Protein AF-A0A0B1TB98-F1 (afdb_monomer)

pLDDT: mean 71.34, std 15.17, range [33.12, 87.88]

Nearest PDB structures (foldseek):
  4hkf-assembly1_A  TM=8.708E-01  e=8.684E-07  Danio rerio
  3vwe-assembly1_A  TM=8.967E-01  e=8.818E-06  Homo sapiens
  4yrh-assembly1_A  TM=8.098E-01  e=6.173E-06  Danio rerio
  4b5p-assembly1_A  TM=8.216E-01  e=3.460E-05  Homo sapiens
  9har-assembly1_EV  TM=3.490E-01  e=1.725E+00  ssRNA phage ESE017

Solvent-accessible surface area (backbone atoms only — not comparable to full-atom values): 6412 Å² total; per-residue (Å²): 140,77,82,84,84,70,91,69,54,73,66,57,46,50,54,51,36,54,51,24,46,51,48,14,58,76,69,72,44,99,57,50,93,52,44,56,72,61,42,76,77,40,87,45,49,61,46,78,43,68,48,76,40,77,92,77,73,43,77,44,79,48,31,41,34,43,34,32,73,40,83,42,82,42,66,52,99,84,67,50,79,42,84,45,80,44,82,44,76,52,75,44,77,53,70,81,79,79,81,79,83,133

Secondary structure (DSSP, 8-state):
-----S---HHHHHHHHHHHHHHHHHTT-SS-S--HHHHHTSSEEEEEEEEEETTTTEEEEEEEEEEEEEEEEEE-TT--EEEEEEEEEEEEE--STT----

Organism: Oesophagostomum dentatum (NCBI:txid61180)

Foldseek 3Di:
DDWDDDDDDVVVQVLVQVQQQVLCVVVVHPDRPDHVVVVNVAPKTKDWDWDQDPVVRDIGTFFIKIKHWDFDFDQDPVRDTDTDTDIDIDGDGNHVVPPPDD

Structure (mmCIF, N/CA/C/O backbone):
data_AF-A0A0B1TB98-F1
#
_entry.id   AF-A0A0B1TB98-F1
#
loop_
_atom_site.group_PDB
_atom_site.id
_atom_site.type_symbol
_atom_site.label_atom_id
_atom_site.label_alt_id
_atom_site.label_comp_id
_atom_site.label_asym_id
_atom_site.label_entity_id
_atom_site.label_seq_id
_atom_site.pdbx_PDB_ins_code
_atom_site.Cartn_x
_atom_site.Cartn_y
_atom_site.Cartn_z
_atom_site.occupancy
_atom_site.B_iso_or_equiv
_atom_site.auth_seq_id
_atom_site.auth_comp_id
_atom_site.auth_asym_id
_atom_site.auth_atom_id
_atom_site.pdbx_PDB_model_num
ATOM 1 N N . MET A 1 1 ? -4.289 9.482 -12.398 1.00 37.66 1 MET A N 1
ATOM 2 C CA . MET A 1 1 ? -4.330 8.604 -11.206 1.00 37.66 1 MET A CA 1
ATOM 3 C C . MET A 1 1 ? -5.202 7.403 -11.545 1.00 37.66 1 MET A C 1
ATOM 5 O O . MET A 1 1 ? -6.385 7.596 -11.786 1.00 37.66 1 MET A O 1
ATOM 9 N N . SER A 1 2 ? -4.629 6.207 -11.668 1.00 38.66 2 SER A N 1
ATOM 10 C CA . SER A 1 2 ? -5.335 4.985 -12.084 1.00 38.66 2 SER A CA 1
ATOM 11 C C . SER A 1 2 ? -5.511 4.035 -10.895 1.00 38.66 2 SER A C 1
ATOM 13 O O . SER A 1 2 ? -4.554 3.734 -10.189 1.00 38.66 2 SER A O 1
ATOM 15 N N . SER A 1 3 ? -6.746 3.584 -10.657 1.00 42.81 3 SER A N 1
ATOM 16 C CA . SER A 1 3 ? -7.048 2.543 -9.668 1.00 42.81 3 SER A CA 1
ATOM 17 C C . SER A 1 3 ? -6.708 1.177 -10.270 1.00 42.81 3 SER A C 1
ATOM 19 O O . SER A 1 3 ? -7.225 0.820 -11.328 1.00 42.81 3 SER A O 1
ATOM 21 N N . LEU A 1 4 ? -5.803 0.433 -9.633 1.00 53.88 4 LEU A N 1
ATOM 22 C CA . LEU A 1 4 ? -5.331 -0.871 -10.102 1.00 53.88 4 LEU A CA 1
ATOM 23 C C . LEU A 1 4 ? -6.259 -1.983 -9.584 1.00 53.88 4 LEU A C 1
ATOM 25 O O . LEU A 1 4 ? -6.062 -2.499 -8.488 1.00 53.88 4 LEU A O 1
ATOM 29 N N . ARG A 1 5 ? -7.273 -2.364 -10.370 1.00 48.69 5 ARG A N 1
ATOM 30 C CA . ARG A 1 5 ? -8.054 -3.599 -10.165 1.00 48.69 5 ARG A CA 1
ATOM 31 C C . ARG A 1 5 ? -7.879 -4.513 -11.380 1.00 48.69 5 ARG A C 1
ATOM 33 O O . ARG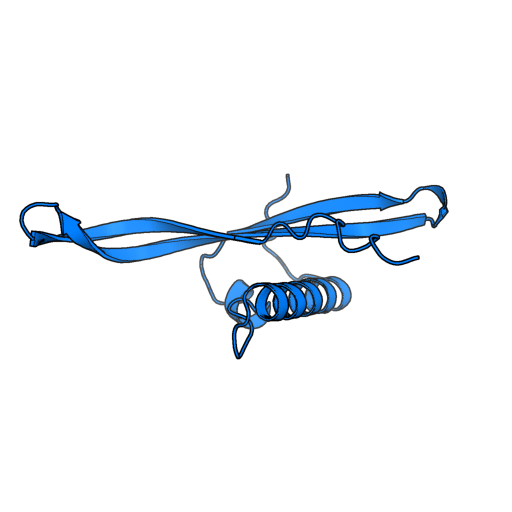 A 1 5 ? -8.498 -4.287 -12.412 1.00 48.69 5 ARG A O 1
ATOM 40 N N . GLY A 1 6 ? -7.029 -5.533 -11.259 1.00 50.59 6 GLY A N 1
ATOM 41 C CA . GLY A 1 6 ? -6.814 -6.559 -12.290 1.00 50.59 6 GLY A CA 1
ATOM 42 C C . GLY A 1 6 ? -5.354 -7.007 -12.394 1.00 50.59 6 GLY A C 1
ATOM 43 O O . GLY A 1 6 ? -4.461 -6.194 -12.186 1.00 50.59 6 GLY A O 1
ATOM 44 N N . HIS A 1 7 ? -5.149 -8.304 -12.674 1.00 55.59 7 HIS A N 1
ATOM 45 C CA . HIS A 1 7 ? -3.875 -9.034 -12.825 1.00 55.59 7 HIS A CA 1
ATOM 46 C C . HIS A 1 7 ? -2.661 -8.139 -13.141 1.00 55.59 7 HIS A C 1
ATOM 48 O O . HIS A 1 7 ? -2.351 -7.860 -14.298 1.00 55.59 7 HIS A O 1
ATOM 54 N N . LEU A 1 8 ? -1.971 -7.691 -12.088 1.00 61.66 8 LEU A N 1
ATOM 55 C CA . LEU A 1 8 ? -0.728 -6.935 -12.207 1.00 61.66 8 LEU A CA 1
ATOM 56 C C . LEU A 1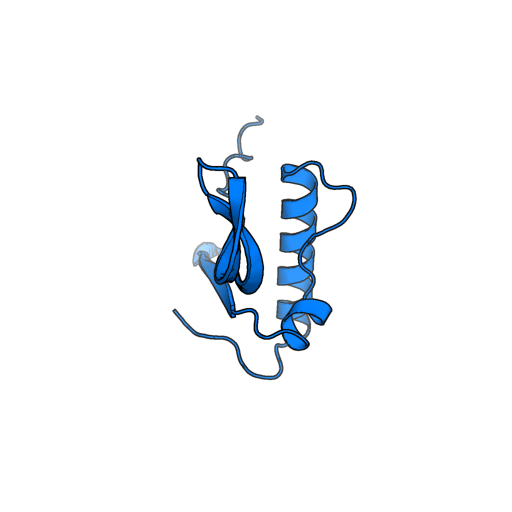 8 ? 0.377 -7.857 -12.740 1.00 61.66 8 LEU A C 1
ATOM 58 O O . LEU A 1 8 ? 0.421 -9.046 -12.419 1.00 61.66 8 LEU A O 1
ATOM 62 N N . SER A 1 9 ? 1.287 -7.322 -13.555 1.00 70.75 9 SER A N 1
ATOM 63 C CA . SER A 1 9 ? 2.437 -8.102 -14.013 1.00 70.75 9 SER A CA 1
ATOM 64 C C . SER A 1 9 ? 3.336 -8.463 -12.817 1.00 70.75 9 SER A C 1
ATOM 66 O O . SER A 1 9 ? 3.428 -7.682 -11.864 1.00 70.75 9 SER A O 1
ATOM 68 N N . PRO A 1 10 ? 4.039 -9.609 -12.842 1.00 77.31 10 PRO A N 1
ATOM 69 C CA . PRO A 1 10 ? 4.917 -10.029 -11.742 1.00 77.31 10 PRO A CA 1
ATOM 70 C C . PRO A 1 10 ? 6.001 -8.990 -11.403 1.00 77.31 10 PRO A C 1
ATOM 72 O O . PRO A 1 10 ? 6.462 -8.912 -10.267 1.00 77.31 10 PRO A O 1
ATOM 75 N N . VAL A 1 11 ? 6.363 -8.138 -12.367 1.00 79.62 11 VAL A N 1
ATOM 76 C CA . VAL A 1 11 ? 7.285 -7.010 -12.173 1.00 79.62 11 VAL A CA 1
ATOM 77 C C . VAL A 1 11 ? 6.692 -5.952 -11.241 1.00 79.62 11 VAL A C 1
ATOM 79 O O . VAL A 1 11 ? 7.385 -5.458 -10.354 1.00 79.62 11 VAL A O 1
ATOM 82 N N . VAL A 1 12 ? 5.406 -5.625 -11.400 1.00 77.69 12 VAL A N 1
ATOM 83 C CA . VAL A 1 12 ? 4.726 -4.632 -10.554 1.00 77.69 12 VAL A CA 1
ATOM 84 C C . VAL A 1 12 ? 4.513 -5.172 -9.141 1.00 77.69 12 VAL A C 1
ATOM 86 O O . VAL A 1 12 ? 4.725 -4.435 -8.181 1.00 77.69 12 VAL A O 1
ATOM 89 N N . TYR A 1 13 ? 4.182 -6.462 -9.006 1.00 81.31 13 TYR A N 1
ATOM 90 C CA . TYR A 1 13 ? 4.107 -7.134 -7.703 1.00 81.31 13 TYR A CA 1
ATOM 91 C C . TYR A 1 13 ? 5.408 -6.977 -6.917 1.00 81.31 13 TYR A C 1
ATOM 93 O O . TYR A 1 13 ? 5.401 -6.482 -5.790 1.00 81.31 13 TYR A O 1
ATOM 101 N N . LYS A 1 14 ? 6.529 -7.329 -7.556 1.00 82.81 14 LYS A N 1
ATOM 102 C CA . LYS A 1 14 ? 7.853 -7.235 -6.946 1.00 82.81 14 LYS A CA 1
ATOM 103 C C . LYS A 1 14 ? 8.209 -5.794 -6.573 1.00 82.81 14 LYS A C 1
ATOM 105 O O . LYS A 1 14 ? 8.665 -5.554 -5.464 1.00 82.81 14 LYS A O 1
ATOM 110 N N . ALA A 1 15 ? 7.955 -4.832 -7.462 1.00 82.94 15 ALA A N 1
ATOM 111 C CA . ALA A 1 15 ? 8.263 -3.426 -7.205 1.00 82.94 15 ALA A CA 1
ATOM 112 C C . ALA A 1 15 ? 7.504 -2.862 -5.990 1.00 82.94 15 ALA A C 1
ATOM 114 O O . ALA A 1 15 ? 8.069 -2.103 -5.204 1.00 82.94 15 ALA A O 1
ATOM 115 N N . ILE A 1 16 ? 6.233 -3.236 -5.817 1.00 81.12 16 ILE A N 1
ATOM 116 C CA . ILE A 1 16 ? 5.439 -2.820 -4.655 1.00 81.12 16 ILE A CA 1
ATOM 117 C C . ILE A 1 16 ? 5.948 -3.499 -3.376 1.00 81.12 16 ILE A C 1
ATOM 119 O O . ILE A 1 16 ? 6.035 -2.831 -2.347 1.00 81.12 16 ILE A O 1
ATOM 123 N N . ASP A 1 17 ? 6.304 -4.786 -3.419 1.00 84.50 17 ASP A N 1
ATOM 124 C CA . ASP A 1 17 ? 6.847 -5.491 -2.250 1.00 84.50 17 ASP A CA 1
ATOM 125 C C . ASP A 1 17 ? 8.218 -4.932 -1.831 1.00 84.50 17 ASP A C 1
ATOM 127 O O . ASP A 1 17 ? 8.460 -4.719 -0.642 1.00 84.50 17 ASP A O 1
ATOM 131 N N . ASP A 1 18 ? 9.087 -4.603 -2.791 1.00 84.75 18 ASP A N 1
ATOM 132 C CA . ASP A 1 18 ? 10.366 -3.930 -2.538 1.00 84.75 18 ASP A CA 1
ATOM 133 C C . ASP A 1 18 ? 10.137 -2.563 -1.867 1.00 84.75 18 ASP A C 1
ATOM 135 O O . ASP A 1 18 ? 10.757 -2.242 -0.849 1.00 84.75 18 ASP A O 1
ATOM 139 N N . LEU A 1 19 ? 9.176 -1.782 -2.371 1.00 81.69 19 LEU A N 1
ATOM 140 C CA . LEU A 1 19 ? 8.807 -0.491 -1.792 1.00 81.69 19 LEU A CA 1
ATOM 141 C C . LEU A 1 19 ? 8.195 -0.635 -0.390 1.00 81.69 19 LEU A C 1
ATOM 143 O O . LEU A 1 19 ? 8.448 0.181 0.501 1.00 81.69 19 LEU A O 1
ATOM 147 N N . ALA A 1 20 ? 7.417 -1.690 -0.161 1.00 81.25 20 ALA A N 1
ATOM 148 C CA . ALA A 1 20 ? 6.854 -1.983 1.144 1.00 81.25 20 ALA A CA 1
ATOM 149 C C . ALA A 1 20 ? 7.929 -2.412 2.155 1.00 81.25 20 ALA A C 1
ATOM 151 O O . ALA A 1 20 ? 7.893 -1.974 3.307 1.00 81.25 20 ALA A O 1
ATOM 152 N N . ASN A 1 21 ? 8.929 -3.183 1.733 1.00 83.88 21 ASN A N 1
ATOM 153 C CA . ASN A 1 21 ? 10.085 -3.515 2.563 1.00 83.88 21 ASN A CA 1
ATOM 154 C C . ASN A 1 21 ? 10.895 -2.268 2.932 1.00 83.88 21 ASN A C 1
ATOM 156 O O . ASN A 1 21 ? 11.215 -2.078 4.107 1.00 83.88 21 ASN A O 1
ATOM 160 N N . LEU A 1 22 ? 11.153 -1.377 1.970 1.00 83.00 22 LEU A N 1
ATOM 161 C CA . LEU A 1 22 ? 11.802 -0.089 2.237 1.00 83.00 22 LEU A CA 1
ATOM 162 C C . LEU A 1 22 ? 10.993 0.746 3.238 1.00 83.00 22 LEU A C 1
ATOM 164 O O . LEU A 1 22 ? 11.550 1.270 4.201 1.00 83.00 22 LEU A O 1
ATOM 168 N N . SER A 1 23 ? 9.665 0.797 3.083 1.00 79.50 23 SER A N 1
ATOM 169 C CA . SER A 1 23 ? 8.793 1.500 4.032 1.00 79.50 23 SER A CA 1
ATOM 170 C C . SER A 1 23 ? 8.877 0.933 5.452 1.00 79.50 23 SER A C 1
ATOM 172 O O . SER A 1 23 ? 8.894 1.691 6.421 1.00 79.50 23 SER A O 1
ATOM 174 N N . ALA A 1 24 ? 8.974 -0.394 5.583 1.00 82.31 24 ALA A N 1
ATOM 175 C CA . ALA A 1 24 ? 9.111 -1.069 6.867 1.00 82.31 24 ALA A CA 1
ATOM 176 C C . ALA A 1 24 ? 10.424 -0.686 7.553 1.00 82.31 24 ALA A C 1
ATOM 178 O O . ALA A 1 24 ? 10.420 -0.367 8.739 1.00 82.31 24 ALA A O 1
ATOM 179 N N . GLN A 1 25 ? 11.521 -0.659 6.791 1.00 82.38 25 GLN A N 1
ATOM 180 C CA . GLN A 1 25 ? 12.838 -0.261 7.286 1.00 82.38 25 GLN A CA 1
ATOM 181 C C . GLN A 1 25 ? 12.846 1.201 7.742 1.00 82.38 25 GLN A C 1
ATOM 183 O O . GLN A 1 25 ? 13.299 1.486 8.849 1.00 82.38 25 GLN A O 1
ATOM 188 N N . CYS A 1 26 ? 12.282 2.120 6.949 1.00 79.44 26 CYS A N 1
ATOM 189 C CA . CYS A 1 26 ? 12.180 3.535 7.319 1.00 79.44 26 CYS A CA 1
ATOM 190 C C . CYS A 1 26 ? 11.365 3.754 8.602 1.00 79.44 26 CYS A C 1
ATOM 192 O O . CYS A 1 26 ? 11.726 4.593 9.421 1.00 79.44 26 CYS A O 1
ATOM 194 N N . MET A 1 27 ? 10.290 2.985 8.796 1.00 78.00 27 MET A N 1
ATOM 195 C CA . MET A 1 27 ? 9.453 3.042 10.000 1.00 78.00 27 MET A CA 1
ATOM 196 C C . MET A 1 27 ? 9.976 2.169 11.156 1.00 78.00 27 MET A C 1
ATOM 198 O O . MET A 1 27 ? 9.306 2.065 12.181 1.00 78.00 27 MET A O 1
ATOM 202 N N . GLN A 1 28 ? 11.143 1.526 11.003 1.00 81.81 28 GLN A N 1
ATOM 203 C CA . GLN A 1 28 ? 11.741 0.602 11.980 1.00 81.81 28 GLN A CA 1
ATOM 204 C C . GLN A 1 28 ? 10.799 -0.537 12.411 1.00 81.81 28 GLN A C 1
ATOM 206 O O . GLN A 1 28 ? 10.790 -0.992 13.556 1.00 81.81 28 GLN A O 1
ATOM 211 N N . LEU A 1 29 ? 9.986 -1.017 11.474 1.00 76.69 29 LEU A N 1
ATOM 212 C CA . LEU A 1 29 ? 9.062 -2.120 11.692 1.00 76.69 29 LEU A CA 1
ATOM 213 C C . LEU A 1 29 ? 9.763 -3.454 11.433 1.00 76.69 29 LEU A C 1
ATOM 215 O O . LEU A 1 29 ? 10.526 -3.600 10.484 1.00 76.69 29 LEU A O 1
ATOM 219 N N . ARG A 1 30 ? 9.454 -4.467 12.251 1.00 78.81 30 ARG A N 1
ATOM 220 C CA . ARG A 1 30 ? 10.043 -5.817 12.122 1.00 78.81 30 ARG A CA 1
ATOM 221 C C . ARG A 1 30 ? 9.611 -6.555 10.850 1.00 78.81 30 ARG A C 1
ATOM 223 O O . ARG A 1 30 ? 10.241 -7.534 10.474 1.00 78.81 30 ARG A O 1
ATOM 230 N N . ALA A 1 31 ? 8.512 -6.125 10.236 1.00 77.94 31 ALA A N 1
ATOM 231 C CA . ALA A 1 31 ? 7.958 -6.694 9.017 1.00 77.94 31 ALA A CA 1
ATOM 232 C C . ALA A 1 31 ? 7.166 -5.620 8.253 1.00 77.94 31 ALA A C 1
ATOM 234 O O . ALA A 1 31 ? 6.618 -4.704 8.882 1.00 77.94 31 ALA A O 1
ATOM 235 N N . PRO A 1 32 ? 7.059 -5.722 6.919 1.00 75.25 32 PRO A N 1
ATOM 236 C CA . PRO A 1 32 ? 6.263 -4.794 6.131 1.00 75.25 32 PRO A CA 1
ATOM 237 C C . PRO A 1 32 ? 4.773 -4.894 6.476 1.00 75.25 32 PRO A C 1
ATOM 239 O O . PRO A 1 32 ? 4.179 -5.971 6.524 1.00 75.25 32 PRO A O 1
ATOM 242 N N . LEU A 1 33 ? 4.143 -3.737 6.703 1.00 69.56 33 LEU A N 1
ATOM 243 C CA . LEU A 1 33 ? 2.696 -3.637 6.958 1.00 69.56 33 LEU A CA 1
ATOM 244 C C . LEU A 1 33 ? 1.855 -3.839 5.693 1.00 69.56 33 LEU A C 1
ATOM 246 O O . LEU A 1 33 ? 0.627 -3.960 5.765 1.00 69.56 33 LEU A O 1
ATOM 250 N N . THR A 1 34 ? 2.498 -3.802 4.533 1.00 67.12 34 THR A N 1
ATOM 251 C CA . THR A 1 34 ? 1.883 -3.929 3.217 1.00 67.12 34 THR A CA 1
ATOM 252 C C . THR A 1 34 ? 2.635 -5.010 2.459 1.00 67.12 34 THR A C 1
ATOM 254 O O . THR A 1 34 ? 3.855 -5.006 2.442 1.00 67.12 34 THR A O 1
ATOM 257 N N . CYS A 1 35 ? 1.914 -5.932 1.843 1.00 69.69 35 CYS A N 1
ATOM 258 C CA . CYS A 1 35 ? 2.448 -6.815 0.816 1.00 69.69 35 CYS A CA 1
ATOM 259 C C . CYS A 1 35 ? 1.377 -6.954 -0.259 1.00 69.69 35 CYS A C 1
ATOM 261 O O . CYS A 1 35 ? 0.179 -6.852 0.043 1.00 69.69 35 CYS A O 1
ATOM 263 N N . CYS A 1 36 ? 1.799 -7.154 -1.501 1.00 68.31 36 CYS A N 1
ATOM 264 C CA . CYS A 1 36 ? 0.891 -7.270 -2.633 1.00 68.31 36 CYS A CA 1
ATOM 265 C C . CYS A 1 36 ? -0.176 -8.345 -2.427 1.00 68.31 36 CYS A C 1
ATOM 267 O O . CYS A 1 36 ? -1.344 -8.116 -2.720 1.00 68.31 36 CYS A O 1
ATOM 269 N N . GLU A 1 37 ? 0.196 -9.486 -1.854 1.00 65.19 37 GLU A N 1
ATOM 270 C CA . GLU A 1 37 ? -0.726 -10.590 -1.580 1.00 65.19 37 GLU A CA 1
ATOM 271 C C . GLU A 1 37 ? -1.869 -10.178 -0.635 1.00 65.19 37 GLU A C 1
ATOM 273 O O . GLU A 1 37 ? -3.041 -10.455 -0.894 1.00 65.19 37 GLU A O 1
ATOM 278 N N . ARG A 1 38 ? -1.557 -9.423 0.429 1.00 67.06 38 ARG A N 1
ATOM 279 C CA . ARG A 1 38 ? -2.585 -8.862 1.321 1.00 67.06 38 ARG A CA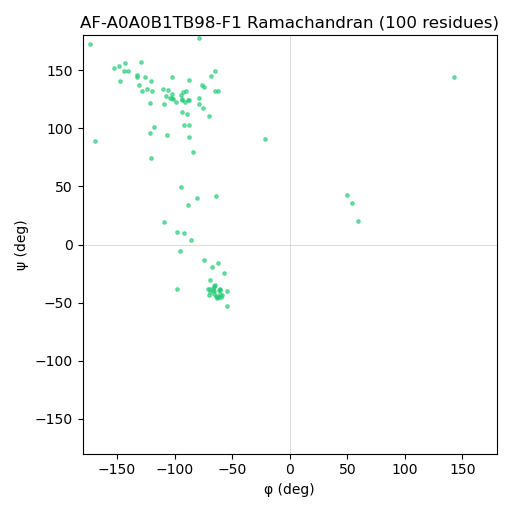 1
ATOM 280 C C . ARG A 1 38 ? -3.405 -7.777 0.637 1.00 67.06 38 ARG A C 1
ATOM 282 O O . ARG A 1 38 ? -4.565 -7.596 0.988 1.00 67.06 38 ARG A O 1
ATOM 289 N N . LEU A 1 39 ? -2.815 -7.047 -0.304 1.00 68.88 39 LEU A N 1
ATOM 290 C CA . LEU A 1 39 ? -3.482 -5.976 -1.033 1.00 68.88 39 LEU A CA 1
ATOM 291 C C . LEU A 1 39 ? -4.543 -6.520 -2.000 1.00 68.88 39 LEU A C 1
ATOM 293 O O . LEU A 1 39 ? -5.648 -5.998 -2.034 1.00 68.88 39 LEU A O 1
ATOM 297 N N . VAL A 1 40 ? -4.233 -7.596 -2.727 1.00 67.81 40 VAL A N 1
ATOM 298 C CA . VAL A 1 40 ? -5.168 -8.254 -3.660 1.00 67.81 40 VAL A CA 1
ATOM 299 C C . VAL A 1 40 ? -6.366 -8.855 -2.923 1.00 67.81 40 VAL A C 1
ATOM 301 O O . VAL A 1 40 ? -7.484 -8.821 -3.429 1.00 67.81 40 VAL A O 1
ATOM 304 N N . ASN A 1 41 ? -6.141 -9.358 -1.707 1.00 67.69 41 ASN A N 1
ATOM 305 C CA . ASN A 1 41 ? -7.167 -10.001 -0.885 1.00 67.69 41 ASN A CA 1
ATOM 306 C C . ASN A 1 41 ? -7.894 -9.041 0.074 1.00 67.69 41 ASN A C 1
ATOM 308 O O . ASN A 1 41 ? -8.626 -9.497 0.952 1.00 67.69 41 ASN A O 1
ATOM 312 N N . SER A 1 42 ? -7.699 -7.725 -0.047 1.00 69.69 42 SER A N 1
ATOM 313 C CA . SER A 1 42 ? -8.355 -6.730 0.811 1.00 69.69 42 SER A CA 1
ATOM 314 C C . SER A 1 42 ? -9.029 -5.632 -0.003 1.00 69.69 42 SER A C 1
ATOM 316 O O . SER A 1 42 ? -8.632 -5.334 -1.124 1.00 69.69 42 SER A O 1
ATOM 318 N N . ASP A 1 43 ? -10.027 -4.966 0.584 1.00 72.56 43 ASP A N 1
ATOM 319 C CA . ASP A 1 43 ? -10.678 -3.795 -0.025 1.00 72.56 43 ASP A CA 1
ATOM 320 C C . ASP A 1 43 ? -9.846 -2.513 0.193 1.00 72.56 43 ASP A C 1
ATOM 322 O O . ASP A 1 43 ? -10.330 -1.440 0.560 1.00 72.56 43 ASP A O 1
ATOM 326 N N . HIS A 1 44 ? -8.527 -2.658 0.073 1.00 77.06 44 HIS A N 1
ATOM 327 C CA . HIS A 1 44 ? -7.568 -1.576 0.194 1.00 77.06 44 HIS A CA 1
ATOM 328 C C . HIS A 1 44 ? -7.278 -1.000 -1.190 1.00 77.06 44 HIS A C 1
ATOM 330 O O . HIS A 1 44 ? -6.972 -1.715 -2.137 1.00 77.06 44 HIS A O 1
ATOM 336 N N . THR A 1 45 ? -7.341 0.322 -1.304 1.00 80.19 45 THR A N 1
ATOM 337 C CA . THR A 1 45 ? -6.932 1.042 -2.508 1.00 80.19 45 THR A CA 1
ATOM 338 C C . THR A 1 45 ? -5.482 1.479 -2.361 1.00 80.19 45 THR A C 1
ATOM 340 O O . THR A 1 45 ? -5.120 2.148 -1.391 1.00 80.19 45 THR A O 1
ATOM 343 N N . LEU A 1 46 ? -4.651 1.104 -3.331 1.00 78.81 46 LEU A N 1
ATOM 344 C CA . LEU A 1 46 ? -3.263 1.536 -3.417 1.00 78.81 46 LEU A CA 1
ATOM 345 C C . LEU A 1 46 ? -3.133 2.650 -4.450 1.00 78.81 46 LEU A C 1
ATOM 347 O O . LEU A 1 46 ? -3.505 2.483 -5.611 1.00 78.81 46 LEU A O 1
ATOM 351 N N . TYR A 1 47 ? -2.569 3.770 -4.026 1.00 81.94 47 TYR A N 1
ATOM 352 C CA . TYR A 1 47 ? -2.172 4.862 -4.900 1.00 81.94 47 TYR A CA 1
ATOM 353 C C . TYR A 1 47 ? -0.663 4.802 -5.090 1.00 81.94 47 TYR A C 1
ATOM 355 O O . TYR A 1 47 ? 0.074 4.729 -4.109 1.00 81.94 47 TYR A O 1
ATOM 363 N N . LEU A 1 48 ? -0.212 4.838 -6.341 1.00 81.81 48 LEU A N 1
ATOM 364 C CA . LEU A 1 48 ? 1.203 4.819 -6.698 1.00 81.81 48 LEU A CA 1
ATOM 365 C C . LEU A 1 48 ? 1.615 6.180 -7.253 1.00 81.81 48 LEU A C 1
ATOM 367 O O . LEU A 1 48 ? 0.932 6.731 -8.118 1.00 81.81 48 LEU A O 1
ATOM 371 N N . SER A 1 49 ? 2.747 6.684 -6.773 1.00 83.62 49 SER A N 1
ATOM 372 C CA . SER A 1 49 ? 3.454 7.810 -7.374 1.00 83.62 49 SER A CA 1
ATOM 373 C C . SER A 1 49 ? 4.662 7.273 -8.128 1.00 83.62 49 SER A C 1
ATOM 375 O O . SER A 1 49 ? 5.463 6.522 -7.565 1.00 83.62 49 SER A O 1
ATOM 377 N N . TRP A 1 50 ? 4.779 7.626 -9.401 1.00 83.88 50 TRP A N 1
ATOM 378 C CA . TRP A 1 50 ? 5.861 7.199 -10.279 1.00 83.88 50 TRP A CA 1
ATOM 379 C C . TRP A 1 50 ? 6.247 8.339 -11.217 1.00 83.88 50 TRP A C 1
ATOM 381 O O . TRP A 1 50 ? 5.444 9.231 -11.485 1.00 83.88 50 TRP A O 1
ATOM 391 N N . GLU A 1 51 ? 7.475 8.287 -11.707 1.00 86.06 51 GLU A N 1
ATOM 392 C CA . GLU A 1 51 ? 8.055 9.244 -12.643 1.00 86.06 51 GLU A CA 1
ATOM 393 C C . GLU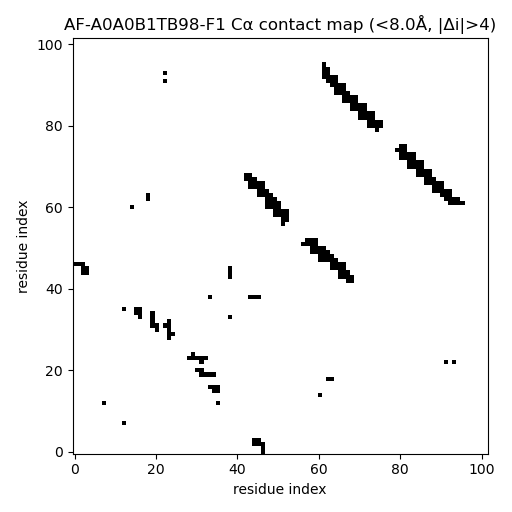 A 1 51 ? 8.740 8.483 -13.775 1.00 86.06 51 GLU A C 1
ATOM 395 O O . GLU A 1 51 ? 9.302 7.407 -13.561 1.00 86.06 51 GLU A O 1
ATOM 400 N N . TYR A 1 52 ? 8.667 9.019 -14.989 1.00 85.94 52 TYR A N 1
ATOM 401 C CA . TYR A 1 52 ? 9.379 8.472 -16.136 1.00 85.94 52 TYR A CA 1
ATOM 402 C C . TYR A 1 52 ? 10.729 9.173 -16.287 1.00 85.94 52 TYR A C 1
ATOM 404 O O . TYR A 1 52 ? 10.783 10.394 -16.390 1.00 85.94 52 TYR A O 1
ATOM 412 N N . ASP A 1 53 ? 11.809 8.399 -16.296 1.00 85.88 53 ASP A N 1
ATOM 413 C CA . ASP A 1 53 ? 13.164 8.874 -16.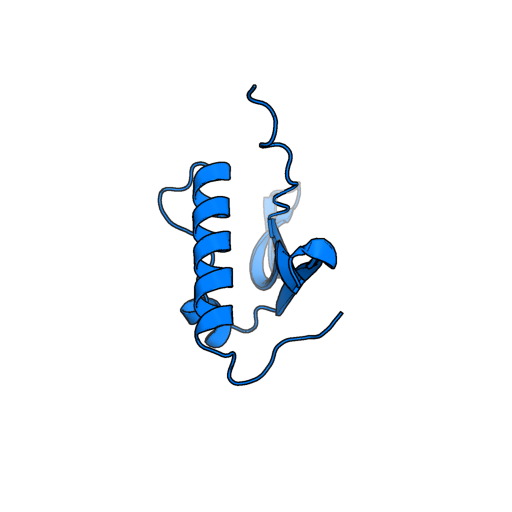560 1.00 85.88 53 ASP A CA 1
ATOM 414 C C . ASP A 1 53 ? 13.438 8.730 -18.066 1.00 85.88 53 ASP A C 1
ATOM 416 O O . ASP A 1 53 ? 13.637 7.616 -18.565 1.00 85.88 53 ASP A O 1
ATOM 420 N N . GLU A 1 54 ? 13.382 9.850 -18.795 1.00 87.62 54 GLU A N 1
ATOM 421 C CA . GLU A 1 54 ? 13.546 9.889 -20.256 1.00 87.62 54 GLU A CA 1
ATOM 422 C C . GLU A 1 54 ? 14.956 9.480 -20.701 1.00 87.62 54 GLU A C 1
ATOM 424 O O . GLU A 1 54 ? 15.108 8.786 -21.707 1.00 87.62 54 GLU A O 1
ATOM 429 N N . GLU A 1 55 ? 15.986 9.840 -19.931 1.00 86.50 55 GLU A N 1
ATOM 430 C CA . GLU A 1 55 ? 17.382 9.527 -20.253 1.00 86.50 55 GLU A CA 1
ATOM 431 C C . GLU A 1 55 ? 17.649 8.022 -20.179 1.00 86.50 55 GLU A C 1
ATOM 433 O O . GLU A 1 55 ? 18.357 7.454 -21.013 1.00 86.50 55 GLU A O 1
ATOM 438 N N . LYS A 1 56 ? 17.061 7.356 -19.183 1.00 83.81 56 LYS A N 1
ATOM 439 C CA . LYS A 1 56 ? 17.243 5.917 -18.955 1.00 83.81 56 LYS A CA 1
ATOM 440 C C . LYS A 1 56 ? 16.145 5.059 -19.580 1.00 83.81 56 LYS A C 1
ATOM 442 O O . LYS A 1 56 ? 16.266 3.838 -19.545 1.00 83.81 56 LYS A O 1
ATOM 447 N N . ASN A 1 57 ? 15.106 5.671 -20.154 1.00 86.94 57 ASN A N 1
ATOM 448 C CA . ASN A 1 57 ? 13.902 5.007 -20.667 1.00 86.94 57 ASN A CA 1
ATOM 449 C C . ASN A 1 57 ? 13.278 4.022 -19.660 1.00 86.94 57 ASN A C 1
ATOM 451 O O . ASN A 1 57 ? 12.887 2.904 -20.005 1.00 86.94 57 ASN A O 1
ATOM 455 N N . VAL A 1 58 ? 13.200 4.421 -18.386 1.00 83.62 58 VAL A N 1
ATOM 456 C CA . VAL A 1 58 ? 12.637 3.589 -17.310 1.00 83.62 58 VAL A CA 1
ATOM 457 C C . VAL A 1 58 ? 11.648 4.371 -16.457 1.00 83.62 58 VAL A C 1
ATOM 459 O O . VAL A 1 58 ? 11.827 5.552 -16.185 1.00 83.62 58 VAL A O 1
ATOM 462 N N . SER A 1 59 ? 10.607 3.691 -15.976 1.00 81.94 59 SER A N 1
ATOM 463 C CA . SER A 1 59 ? 9.686 4.252 -14.981 1.00 81.94 59 SER A CA 1
ATOM 464 C C . SER A 1 59 ? 10.198 3.961 -13.572 1.00 81.94 59 SER A C 1
ATOM 466 O O . SER A 1 59 ? 10.417 2.802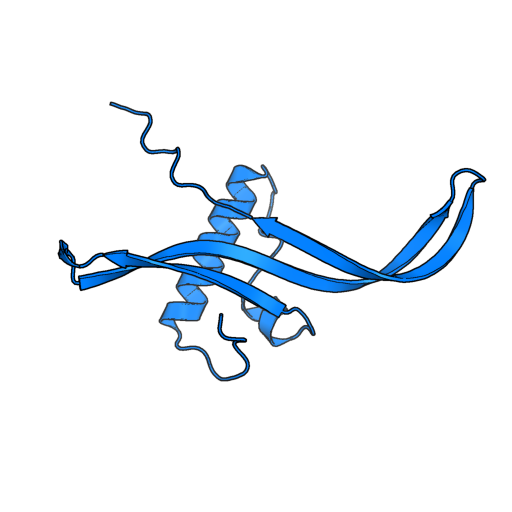 -13.215 1.00 81.94 59 SER A O 1
ATOM 468 N N . ARG A 1 60 ? 10.373 5.001 -12.759 1.00 81.19 60 ARG A N 1
ATOM 469 C CA . ARG A 1 60 ? 10.792 4.916 -11.360 1.00 81.19 60 ARG A CA 1
ATOM 470 C C . ARG A 1 60 ? 9.590 5.098 -10.442 1.00 81.19 60 ARG A C 1
ATOM 472 O O . ARG A 1 60 ? 8.880 6.096 -10.515 1.00 81.19 60 ARG A O 1
ATOM 479 N N . LEU A 1 61 ? 9.384 4.148 -9.538 1.00 80.69 61 LEU A N 1
ATOM 480 C CA . LEU A 1 61 ? 8.379 4.256 -8.485 1.00 80.69 61 LEU A CA 1
ATOM 481 C C . LEU A 1 61 ? 8.930 5.146 -7.359 1.00 80.69 61 LEU A C 1
ATOM 483 O O . LEU A 1 61 ? 10.022 4.891 -6.856 1.00 80.69 61 LEU A O 1
ATOM 487 N N . ILE A 1 62 ? 8.198 6.195 -6.984 1.00 82.56 62 ILE A N 1
ATOM 488 C CA . ILE A 1 62 ? 8.621 7.174 -5.968 1.00 82.56 62 ILE A CA 1
ATOM 489 C C . ILE A 1 62 ? 7.993 6.854 -4.612 1.00 82.56 62 ILE A C 1
ATOM 491 O O . ILE A 1 62 ? 8.627 6.993 -3.574 1.00 82.56 62 ILE A O 1
ATOM 495 N N . GLY A 1 63 ? 6.737 6.419 -4.585 1.00 78.44 63 GLY A N 1
ATOM 496 C CA . GLY A 1 63 ? 6.050 6.199 -3.318 1.00 78.44 63 GLY A CA 1
ATOM 497 C C . GLY A 1 63 ? 4.684 5.567 -3.482 1.00 78.44 63 GLY A C 1
ATOM 498 O O . GLY A 1 63 ? 4.178 5.419 -4.599 1.00 78.44 63 GLY A O 1
ATOM 499 N N . TYR A 1 64 ? 4.079 5.210 -2.350 1.00 80.88 64 TYR A N 1
ATOM 500 C CA . TYR A 1 64 ? 2.742 4.640 -2.339 1.00 80.88 64 TYR A CA 1
ATOM 501 C C . TYR A 1 64 ? 1.913 5.094 -1.137 1.00 80.88 64 TYR A C 1
ATOM 503 O O . TYR A 1 64 ? 2.414 5.321 -0.036 1.00 80.88 64 TYR A O 1
ATOM 511 N N . ALA A 1 65 ? 0.603 5.178 -1.341 1.00 81.25 65 ALA A N 1
ATOM 512 C CA . ALA A 1 65 ? -0.363 5.375 -0.273 1.00 81.25 65 ALA A CA 1
ATOM 513 C C . ALA A 1 65 ? -1.344 4.208 -0.268 1.00 81.25 65 ALA A C 1
ATOM 515 O O . ALA A 1 65 ? -2.018 3.954 -1.267 1.00 81.25 65 ALA A O 1
ATOM 516 N N . LYS A 1 66 ? -1.436 3.500 0.858 1.00 79.94 66 LYS A N 1
ATOM 517 C CA . LYS A 1 66 ? -2.441 2.459 1.060 1.00 79.94 66 LYS A CA 1
ATOM 518 C C . LYS A 1 66 ? -3.592 3.039 1.867 1.00 79.94 66 LYS A C 1
ATOM 520 O O . LYS A 1 66 ? -3.397 3.503 2.988 1.00 79.94 66 LYS A O 1
ATOM 525 N N . VAL A 1 67 ? -4.792 2.968 1.314 1.00 81.62 67 VAL A N 1
ATOM 526 C CA . VAL A 1 67 ? -6.016 3.457 1.948 1.00 81.62 67 VAL A CA 1
ATOM 527 C C . VAL A 1 67 ? -6.970 2.296 2.112 1.00 81.62 67 VAL A C 1
ATOM 529 O O . VAL A 1 67 ? -7.185 1.527 1.181 1.00 81.62 67 VAL A O 1
ATOM 532 N N . GLY A 1 68 ? -7.539 2.150 3.298 1.00 75.94 68 GLY A N 1
ATOM 533 C CA . GLY A 1 68 ? -8.465 1.069 3.589 1.00 75.94 68 GLY A CA 1
ATOM 534 C C . GLY A 1 68 ? -9.512 1.509 4.583 1.00 75.94 68 GLY A C 1
ATOM 535 O O . GLY A 1 68 ? -9.201 2.210 5.544 1.00 75.94 68 GLY A O 1
ATOM 536 N N . ARG A 1 69 ? -10.750 1.070 4.380 1.00 76.19 69 ARG A N 1
ATOM 537 C CA . ARG A 1 69 ? -11.774 1.222 5.408 1.00 76.19 69 ARG A CA 1
ATOM 538 C C . ARG A 1 69 ? -11.521 0.208 6.513 1.00 76.19 69 ARG A C 1
ATOM 540 O O . ARG A 1 69 ? -11.190 -0.948 6.240 1.00 76.19 69 ARG A O 1
ATOM 547 N N . LYS A 1 70 ? -11.624 0.651 7.762 1.00 73.62 70 LYS A N 1
ATOM 548 C CA . LYS A 1 70 ? -11.521 -0.217 8.933 1.00 73.62 70 LYS A CA 1
ATOM 549 C C . LYS A 1 70 ? -12.679 0.064 9.873 1.00 73.62 70 LYS A C 1
ATOM 551 O O . LYS A 1 70 ? -13.003 1.220 10.131 1.00 73.62 70 LYS A O 1
ATOM 556 N N . LYS A 1 71 ? -13.257 -1.011 10.406 1.00 75.75 71 LYS A N 1
ATOM 557 C CA . LYS A 1 71 ? -14.142 -0.939 11.567 1.00 75.75 71 LYS A CA 1
ATOM 558 C C . LYS A 1 71 ? -13.271 -0.730 12.793 1.00 75.75 71 LYS A C 1
ATOM 560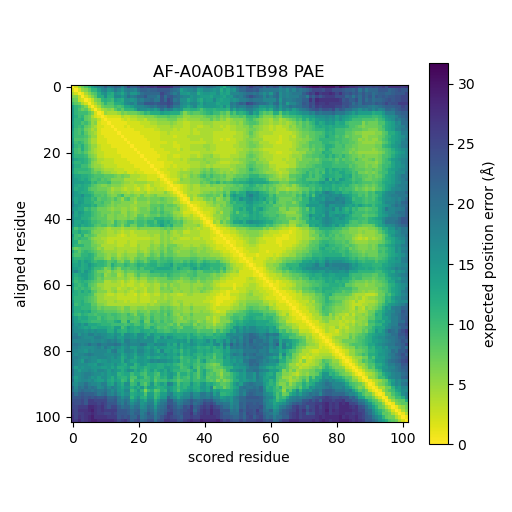 O O . LYS A 1 71 ? -12.391 -1.548 13.064 1.00 75.75 71 LYS A O 1
ATOM 565 N N . LEU A 1 72 ? -13.463 0.394 13.463 1.00 75.19 72 LEU A N 1
ATOM 566 C CA . LEU A 1 72 ? -12.695 0.778 14.635 1.00 75.19 72 LEU A CA 1
ATOM 567 C C . LEU A 1 72 ? -13.659 1.077 15.776 1.00 75.19 72 LEU A C 1
ATOM 569 O O . LEU A 1 72 ? -14.734 1.639 15.565 1.00 75.19 72 LEU A O 1
ATOM 573 N N . PHE A 1 73 ? -13.233 0.719 16.982 1.00 79.31 73 PHE A N 1
ATOM 574 C CA . PHE A 1 73 ? -13.817 1.237 18.207 1.00 79.31 73 PHE A CA 1
ATOM 575 C C . PHE A 1 73 ? -13.053 2.507 18.553 1.00 79.31 73 PHE A C 1
ATOM 577 O O . PHE A 1 73 ? -11.849 2.459 18.815 1.00 79.31 73 PHE A O 1
ATOM 584 N N . LEU A 1 74 ? -13.732 3.642 18.455 1.00 80.25 74 LEU A N 1
ATOM 585 C CA . LEU A 1 74 ? -13.166 4.942 18.773 1.00 80.25 74 LEU A CA 1
ATOM 586 C C . LEU A 1 74 ? -13.668 5.388 20.136 1.00 80.25 74 LEU A C 1
ATOM 588 O O . LEU A 1 74 ? -14.820 5.146 20.491 1.00 80.25 74 LEU A O 1
ATOM 592 N N . TYR A 1 75 ? -12.786 6.055 20.867 1.00 81.19 75 TYR A N 1
ATOM 593 C CA . TYR A 1 75 ? -13.123 6.727 22.109 1.00 81.19 75 TYR A CA 1
ATOM 594 C C . TYR A 1 75 ? -13.163 8.224 21.846 1.00 81.19 75 TYR A C 1
ATOM 596 O O . TYR A 1 75 ? -12.254 8.760 21.203 1.00 81.19 75 TYR A O 1
ATOM 604 N N . ASP A 1 76 ? -14.207 8.889 22.324 1.00 82.38 76 ASP A N 1
ATOM 605 C CA . ASP A 1 76 ? -14.210 10.345 22.390 1.00 82.38 76 ASP A CA 1
ATOM 606 C C . ASP A 1 76 ? -13.405 10.846 23.605 1.00 82.38 76 ASP A C 1
ATOM 608 O O . ASP A 1 76 ? -12.867 10.073 24.406 1.00 82.38 76 ASP A O 1
ATOM 612 N N . SER A 1 77 ? -13.296 12.167 23.739 1.00 85.38 77 SER A N 1
ATOM 613 C CA . SER A 1 77 ? -12.625 12.815 24.872 1.00 85.38 77 SER A CA 1
ATOM 614 C C . SER A 1 77 ? -13.279 12.527 26.229 1.00 85.38 77 SER A C 1
ATOM 616 O O . SER A 1 77 ? -12.650 12.754 27.259 1.00 85.38 77 SER A O 1
ATOM 618 N N . GLU A 1 78 ? -14.514 12.026 26.239 1.00 87.88 78 GLU A N 1
ATOM 619 C CA . GLU A 1 78 ? -15.280 11.644 27.429 1.00 87.88 78 GLU A CA 1
ATOM 620 C C . GLU A 1 78 ? -15.197 10.128 27.703 1.00 87.88 78 GLU A C 1
ATOM 622 O O . GLU A 1 78 ? -15.912 9.601 28.557 1.00 87.88 78 GLU A O 1
ATOM 627 N N . MET A 1 79 ? -14.297 9.421 27.002 1.00 78.56 79 MET A N 1
ATOM 628 C CA . MET A 1 79 ? -14.108 7.967 27.047 1.00 78.56 79 MET A CA 1
ATOM 629 C C . MET A 1 79 ? -15.350 7.146 26.654 1.00 78.56 79 MET A C 1
ATOM 631 O O . MET A 1 79 ? -15.415 5.949 26.949 1.00 78.56 79 MET A O 1
ATOM 635 N N . GLN A 1 80 ? -16.316 7.733 25.944 1.00 82.56 80 GLN A N 1
ATOM 636 C CA . GLN A 1 80 ? -17.433 6.979 25.378 1.00 82.56 80 GLN A CA 1
ATOM 637 C C . GLN A 1 80 ? -16.980 6.219 24.134 1.00 82.56 80 GLN A C 1
ATOM 639 O O . GLN A 1 80 ? -16.227 6.734 23.307 1.00 82.56 80 GLN A O 1
ATOM 644 N N . THR A 1 81 ? -17.420 4.964 24.017 1.00 79.56 81 THR A N 1
ATOM 645 C CA . THR A 1 81 ? -17.021 4.072 22.920 1.00 79.56 81 THR A CA 1
ATOM 646 C C . THR A 1 81 ? -18.040 4.123 21.790 1.00 79.56 81 THR A C 1
ATOM 648 O O . THR A 1 81 ? -19.222 3.874 22.015 1.00 79.56 81 THR A O 1
ATOM 651 N N . TYR A 1 82 ? -17.569 4.342 20.565 1.00 78.44 82 TYR A N 1
ATOM 652 C CA . TYR A 1 82 ? -18.385 4.294 19.355 1.00 78.44 82 TYR A CA 1
ATOM 653 C C . TYR A 1 82 ? -17.793 3.298 18.364 1.00 78.44 82 TYR A C 1
ATOM 655 O O . TYR A 1 82 ? -16.589 3.308 18.095 1.00 78.44 82 TYR A O 1
ATOM 663 N N . GLU A 1 83 ? -18.646 2.448 17.796 1.00 81.25 83 GLU A N 1
ATOM 664 C CA . GLU A 1 83 ? -18.283 1.623 16.647 1.00 81.25 83 GLU A CA 1
ATOM 665 C C . GLU A 1 83 ? -18.552 2.414 15.365 1.00 81.25 83 GLU A C 1
ATOM 667 O O . GLU A 1 83 ? -19.664 2.891 15.133 1.00 81.25 83 GLU A O 1
ATOM 672 N N . GLY A 1 84 ? -17.529 2.560 14.525 1.00 72.69 84 GLY A N 1
ATOM 673 C CA . GLY A 1 84 ? -17.647 3.267 13.257 1.00 72.69 84 GLY A CA 1
ATOM 674 C C . GLY A 1 84 ? -16.719 2.705 12.190 1.00 72.69 84 GLY A C 1
ATOM 675 O O . GLY A 1 84 ? -15.662 2.138 12.477 1.00 72.69 84 GLY A O 1
ATOM 676 N N . GLU A 1 85 ? -17.113 2.871 10.931 1.00 71.88 85 GLU A N 1
ATOM 677 C CA . GLU A 1 85 ? -16.249 2.588 9.790 1.00 71.88 85 GLU A CA 1
ATOM 678 C C . GLU A 1 85 ? -15.534 3.875 9.382 1.00 71.88 85 GLU A C 1
ATOM 680 O O . GLU A 1 85 ? -16.160 4.835 8.935 1.00 71.88 85 GLU A O 1
ATOM 685 N N . VAL A 1 86 ? -14.212 3.904 9.548 1.00 68.38 86 VAL A N 1
ATOM 686 C CA . VAL A 1 86 ? -13.396 5.083 9.238 1.00 68.38 86 VAL A CA 1
ATOM 687 C C . VAL A 1 86 ? -12.351 4.726 8.186 1.00 68.38 86 VAL A C 1
ATOM 689 O O . VAL A 1 86 ? -11.782 3.629 8.178 1.00 68.38 86 VAL A O 1
ATOM 692 N N . GLY A 1 87 ? -12.111 5.656 7.259 1.00 63.34 87 GLY A N 1
ATOM 693 C CA . GLY A 1 87 ? -11.041 5.543 6.273 1.00 63.34 87 GLY A CA 1
ATOM 694 C C . GLY A 1 87 ? -9.678 5.702 6.941 1.00 63.34 87 GLY A C 1
ATOM 695 O O . GLY A 1 87 ? -9.326 6.792 7.382 1.00 63.34 87 GLY A O 1
ATOM 696 N N . GLY A 1 88 ? -8.910 4.617 7.017 1.00 61.94 88 GLY A N 1
ATOM 697 C CA . GLY A 1 88 ? -7.530 4.634 7.485 1.00 61.94 88 GLY A CA 1
ATOM 698 C C . GLY A 1 88 ? -6.559 4.858 6.328 1.00 61.94 88 GLY A C 1
ATOM 699 O O . GLY A 1 88 ? -6.628 4.169 5.307 1.00 61.94 88 GLY A O 1
ATOM 700 N N . PHE A 1 89 ? -5.619 5.786 6.510 1.00 57.53 89 PHE A N 1
ATOM 701 C CA . PHE A 1 89 ? -4.545 6.063 5.559 1.00 57.53 89 PHE A CA 1
ATOM 702 C C . PHE A 1 89 ? -3.214 5.578 6.137 1.00 57.53 89 PHE A C 1
ATOM 704 O O . PHE A 1 89 ? -2.787 6.024 7.197 1.00 57.53 89 PHE A O 1
ATOM 711 N N . ALA A 1 90 ? -2.547 4.669 5.430 1.00 60.00 90 ALA A N 1
ATOM 712 C CA . ALA A 1 90 ? -1.143 4.350 5.642 1.00 60.00 90 ALA A CA 1
ATOM 713 C C . ALA A 1 90 ? -0.359 4.962 4.476 1.00 60.00 90 ALA A C 1
ATOM 715 O O . ALA A 1 90 ? -0.270 4.383 3.390 1.00 60.00 90 ALA A O 1
ATOM 716 N N . LEU A 1 91 ? 0.142 6.177 4.690 1.00 53.84 91 LEU A N 1
ATOM 717 C CA . LEU A 1 91 ? 0.923 6.912 3.704 1.00 53.84 91 LEU A CA 1
ATOM 718 C C . LEU A 1 91 ? 2.408 6.598 3.897 1.00 53.84 91 LEU A C 1
ATOM 720 O O . LEU A 1 91 ? 2.951 6.850 4.970 1.00 53.84 91 LEU A O 1
ATOM 724 N N . CYS A 1 92 ? 3.069 6.087 2.858 1.00 55.97 92 CYS A N 1
ATOM 725 C CA . CYS A 1 92 ? 4.523 6.022 2.814 1.00 55.97 92 CYS A CA 1
ATOM 726 C C . CYS A 1 92 ? 5.031 6.800 1.598 1.00 55.9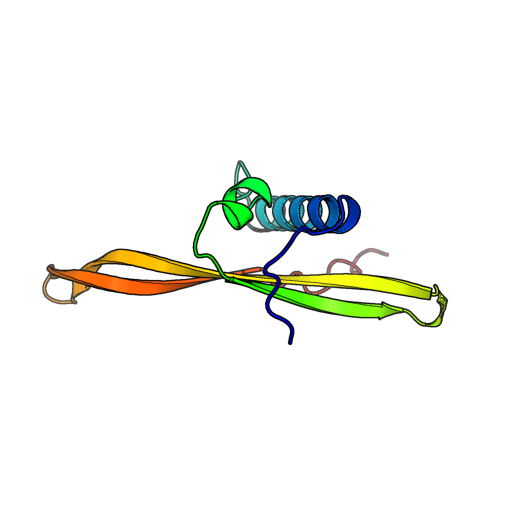7 92 CYS A C 1
ATOM 728 O O . CYS A 1 92 ? 5.085 6.302 0.471 1.00 55.97 92 CYS A O 1
ATOM 730 N N . LEU A 1 93 ? 5.397 8.057 1.837 1.00 51.38 93 LEU A N 1
ATOM 731 C CA . LEU A 1 93 ? 6.137 8.856 0.872 1.00 51.38 93 LEU A CA 1
ATOM 732 C C . LEU A 1 93 ? 7.625 8.592 1.100 1.00 51.38 93 LEU A C 1
ATOM 734 O O . LEU A 1 93 ? 8.204 9.107 2.052 1.00 51.38 93 LEU A O 1
ATOM 738 N N . LEU A 1 94 ? 8.242 7.785 0.238 1.00 50.19 94 LEU A N 1
ATOM 739 C CA . LEU A 1 94 ? 9.698 7.727 0.153 1.00 50.19 94 LEU A CA 1
ATOM 740 C C . LEU A 1 94 ? 10.150 8.866 -0.764 1.00 50.19 94 LEU A C 1
ATOM 742 O O . LEU A 1 94 ? 10.407 8.683 -1.949 1.00 50.19 94 LEU A O 1
ATOM 746 N N . THR A 1 95 ? 10.210 10.086 -0.235 1.00 37.59 95 THR A N 1
ATOM 747 C CA . THR A 1 95 ? 10.931 11.153 -0.933 1.00 37.59 95 THR A CA 1
ATOM 748 C C . THR A 1 95 ? 12.400 10.742 -1.027 1.00 37.59 95 THR A C 1
ATOM 750 O O . THR A 1 95 ? 12.981 10.299 -0.038 1.00 37.59 95 THR A O 1
ATOM 753 N N . GLN A 1 96 ? 12.997 10.865 -2.214 1.00 39.69 96 GLN A N 1
ATOM 754 C CA . GLN A 1 96 ? 14.393 10.531 -2.534 1.00 39.69 96 GLN A CA 1
ATOM 755 C C . GLN A 1 96 ? 15.442 11.391 -1.785 1.00 39.69 96 GLN A C 1
ATOM 757 O O . GLN A 1 96 ? 16.465 11.771 -2.341 1.00 39.69 96 GLN A O 1
ATOM 762 N N . THR A 1 97 ? 15.270 11.682 -0.499 1.00 37.41 97 THR A N 1
ATOM 763 C CA . THR A 1 97 ? 16.276 12.352 0.342 1.00 37.41 97 THR A CA 1
ATOM 764 C C . THR A 1 97 ? 17.244 11.364 1.000 1.00 37.41 97 THR A C 1
ATOM 766 O O . THR A 1 97 ? 17.726 11.593 2.103 1.00 37.41 97 THR A O 1
ATOM 769 N N . ALA A 1 98 ? 17.568 10.269 0.304 1.00 34.91 98 ALA A N 1
ATOM 770 C CA . ALA A 1 98 ? 18.730 9.428 0.598 1.00 34.91 98 ALA A CA 1
ATOM 771 C C . ALA A 1 98 ? 19.831 9.556 -0.477 1.00 34.91 98 ALA A C 1
ATOM 773 O O . ALA A 1 98 ? 20.717 8.712 -0.549 1.00 34.91 98 ALA A O 1
ATOM 774 N N . MET A 1 99 ? 19.823 10.633 -1.276 1.00 33.12 99 MET A N 1
ATOM 775 C CA . MET A 1 99 ? 21.022 11.125 -1.970 1.00 33.12 99 MET A CA 1
ATOM 776 C C . MET A 1 99 ? 21.695 12.234 -1.136 1.00 33.12 99 MET A C 1
ATOM 778 O O . MET A 1 99 ? 21.996 13.317 -1.617 1.00 33.12 99 MET A O 1
ATOM 78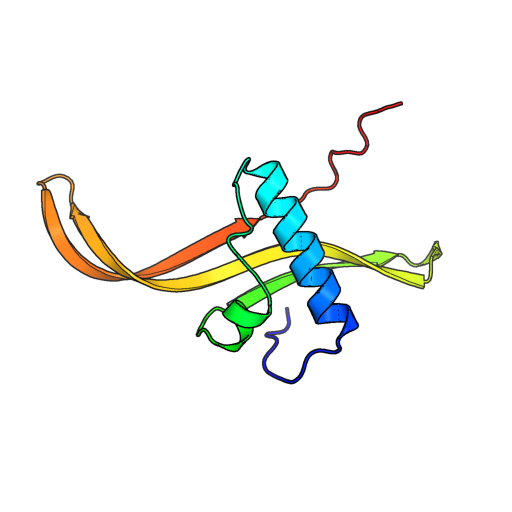2 N N . ALA A 1 100 ? 21.898 11.962 0.156 1.00 34.25 100 ALA A N 1
ATOM 783 C CA . ALA A 1 100 ? 22.791 12.718 1.028 1.00 34.25 100 ALA A CA 1
ATOM 784 C C . ALA A 1 100 ? 23.856 11.751 1.554 1.00 34.25 100 ALA A C 1
ATOM 786 O O . ALA A 1 100 ? 23.772 11.283 2.687 1.00 34.25 100 ALA A O 1
ATOM 787 N N . ARG A 1 101 ? 24.801 11.386 0.681 1.00 34.03 101 ARG A N 1
ATOM 788 C CA . ARG A 1 101 ? 26.144 10.888 1.019 1.00 34.03 101 ARG A CA 1
ATOM 789 C C . ARG A 1 101 ? 26.999 10.842 -0.253 1.00 34.03 101 ARG A C 1
ATOM 791 O O . ARG A 1 101 ? 27.053 9.826 -0.938 1.00 34.03 101 ARG A O 1
ATOM 798 N N . SER A 1 102 ? 27.665 11.959 -0.527 1.00 34.56 102 SER A N 1
ATOM 799 C CA . SER A 1 102 ? 29.086 11.998 -0.897 1.00 34.56 102 SER A CA 1
ATOM 800 C C . SER A 1 102 ? 29.672 13.299 -0.378 1.00 34.56 102 SER A C 1
ATOM 802 O O . SER A 1 102 ? 29.066 14.342 -0.713 1.00 34.56 102 SER A O 1
#

InterPro domains:
  IPR007965 Gcn5-related N-acetyltransferase (GNAT) domain, ATAT-type [PF05301] (10-86)
  IPR007965 Gcn5-related N-acetyltransferase (GNAT) domain, ATAT-type [PS51730] (1-102)
  IPR038746 Alpha-tubulin N-acetyltransferase [PTHR12327] (8-94)

Radius of gyration: 16.78 Å; Cα contacts (8 Å, |Δi|>4): 134; chains: 1; bounding box: 48×23×48 Å

Sequence (102 aa):
MSSLRGHLSPVVYKAIDDLANLSAQCMQLRAPLTCCERLVNSDHTLYLSWEYDEEKNVSRLIGYAKVGRKKLFLYDSEMQTYEGEVGGFALCLLTQTAMARS

Mean predicted aligned error: 10.5 Å